Protein AF-A0A354C4L3-F1 (afdb_monomer_lite)

Secondary structure (DSSP, 8-state):
--PPP----TTSTT----HHH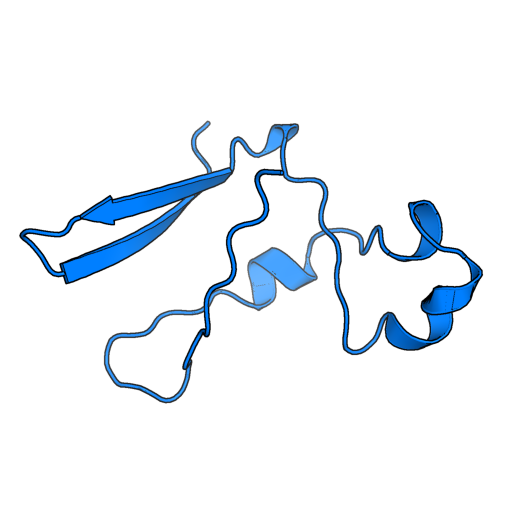HHTS---HHHH-GG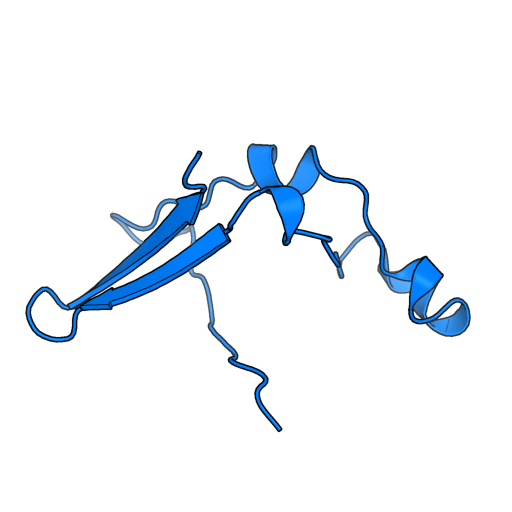GGGGTTT------GGGTEEEEEETTTTEEEEEE--

pLDDT: mean 92.24, std 6.93, range [47.84, 97.81]

Sequence (70 aa):
MDVFYMAVYPDKEEVFFNTAWLESLPNRLADISAQDSHYADVVRVYDVEAKNLKLLSDVVTQQLICFTQP

Radius of gyration: 14.15 Å; chains: 1; bounding box: 37×31×28 Å

Foldseek 3Di:
DDDDDDDQDCPDPPGDDPVVVQVVFDFCPCVVPVPCVVCCVPDGDGDCVVQQWDWDADPVVRDIDIHGDD

Structure (mmCIF, N/CA/C/O backbone):
data_AF-A0A354C4L3-F1
#
_entry.id   AF-A0A354C4L3-F1
#
loop_
_atom_site.group_PDB
_atom_site.id
_atom_site.type_symbol
_atom_site.label_atom_id
_atom_site.label_alt_id
_atom_site.label_comp_id
_atom_site.label_asym_id
_atom_site.label_entity_id
_atom_site.label_seq_id
_atom_site.pdbx_PDB_ins_code
_atom_site.Cartn_x
_atom_site.Cartn_y
_atom_site.Cartn_z
_atom_site.occupancy
_atom_site.B_iso_or_equiv
_atom_site.auth_seq_id
_atom_site.auth_comp_id
_atom_site.auth_asym_id
_atom_site.auth_atom_id
_atom_site.pdbx_PDB_model_num
ATOM 1 N N . MET A 1 1 ? 3.381 7.463 17.914 1.00 47.84 1 MET A N 1
ATOM 2 C CA . MET A 1 1 ? 3.494 6.187 17.172 1.00 47.84 1 MET A CA 1
ATOM 3 C C . MET A 1 1 ? 2.333 6.220 16.215 1.00 47.84 1 MET A C 1
ATOM 5 O O . MET A 1 1 ? 1.216 5.959 16.639 1.00 47.84 1 MET A O 1
ATOM 9 N N . ASP A 1 2 ? 2.584 6.651 14.984 1.00 83.12 2 ASP A N 1
ATOM 10 C CA . ASP A 1 2 ? 1.522 7.207 14.139 1.00 83.12 2 ASP A CA 1
ATOM 11 C C . ASP A 1 2 ? 1.304 6.283 12.939 1.00 83.12 2 ASP A C 1
ATOM 13 O O . ASP A 1 2 ? 1.464 6.666 11.785 1.00 83.12 2 ASP A O 1
ATOM 17 N N . VAL A 1 3 ? 1.012 5.013 13.234 1.00 86.75 3 VAL A N 1
ATOM 18 C CA . VAL A 1 3 ? 0.652 4.019 12.218 1.00 86.75 3 VAL A CA 1
ATOM 19 C C . VAL A 1 3 ? -0.864 3.884 12.204 1.00 86.75 3 VAL A C 1
ATOM 21 O O . VAL A 1 3 ? -1.471 3.515 13.210 1.00 86.75 3 VAL A O 1
ATOM 24 N N . PHE A 1 4 ? -1.469 4.190 11.058 1.00 86.56 4 PHE A N 1
ATOM 25 C CA . PHE A 1 4 ? -2.899 4.026 10.821 1.00 86.56 4 PHE A CA 1
ATOM 26 C C . PHE A 1 4 ? -3.149 2.724 10.060 1.00 86.56 4 PHE A C 1
ATOM 28 O O . PHE A 1 4 ? -2.607 2.520 8.975 1.00 86.56 4 PHE A O 1
ATOM 35 N N . TYR A 1 5 ? -3.980 1.852 10.628 1.00 90.19 5 TYR A N 1
ATOM 36 C CA . TYR A 1 5 ? -4.371 0.592 10.003 1.00 90.19 5 TYR A CA 1
ATOM 37 C C . TYR A 1 5 ? -5.783 0.699 9.445 1.00 90.19 5 TYR A C 1
ATOM 39 O O . TYR A 1 5 ? -6.690 1.196 10.111 1.00 90.19 5 TYR A O 1
ATOM 47 N N . MET A 1 6 ? -5.978 0.175 8.240 1.00 88.06 6 MET A N 1
ATOM 48 C CA . MET A 1 6 ? -7.276 0.135 7.583 1.00 88.06 6 MET A CA 1
ATOM 49 C C . MET A 1 6 ? -7.436 -1.176 6.827 1.00 88.06 6 MET A C 1
ATOM 51 O O . MET A 1 6 ? -6.542 -1.593 6.095 1.00 88.06 6 MET A O 1
ATOM 55 N N . ALA A 1 7 ? -8.599 -1.801 6.979 1.00 91.25 7 ALA A N 1
ATOM 56 C CA . ALA A 1 7 ? -9.004 -2.910 6.132 1.00 91.25 7 ALA A CA 1
ATOM 57 C C . ALA A 1 7 ? -9.656 -2.368 4.853 1.00 91.25 7 ALA 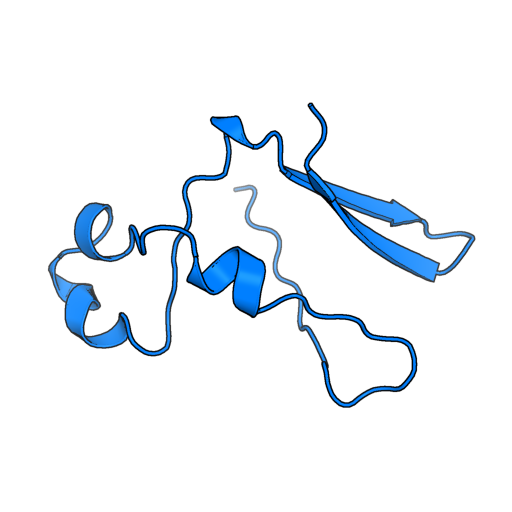A C 1
ATOM 59 O O . ALA A 1 7 ? -10.553 -1.528 4.923 1.00 91.25 7 ALA A O 1
ATOM 60 N N . VAL A 1 8 ? -9.221 -2.867 3.697 1.00 90.69 8 VAL A N 1
ATOM 61 C CA . VAL A 1 8 ? -9.826 -2.579 2.390 1.00 90.69 8 VAL A CA 1
ATOM 62 C C . VAL A 1 8 ? -10.585 -3.823 1.941 1.00 90.69 8 VAL A C 1
ATOM 64 O O . VAL A 1 8 ? -10.062 -4.929 2.045 1.00 90.69 8 VAL A O 1
ATOM 67 N N . TYR A 1 9 ? -11.810 -3.643 1.445 1.00 93.75 9 TYR A N 1
ATOM 68 C CA . TYR A 1 9 ? -12.677 -4.731 0.983 1.00 93.75 9 TYR A CA 1
ATOM 69 C C . TYR A 1 9 ? -13.065 -4.504 -0.487 1.00 93.75 9 TYR A C 1
ATOM 71 O O . TYR A 1 9 ? -14.158 -3.993 -0.730 1.00 93.75 9 TYR A O 1
ATOM 79 N N . PRO A 1 10 ? -12.194 -4.838 -1.462 1.00 92.38 10 PRO A N 1
ATOM 80 C CA . PRO A 1 10 ? -12.434 -4.555 -2.884 1.00 92.38 10 PRO A CA 1
ATOM 81 C C . PRO A 1 10 ? -13.690 -5.221 -3.460 1.00 92.38 10 PRO A C 1
ATOM 83 O O . PRO A 1 10 ? -14.226 -4.749 -4.452 1.00 92.38 10 PRO A O 1
ATOM 86 N N . ASP A 1 11 ? -14.168 -6.298 -2.831 1.00 94.81 11 ASP A N 1
ATOM 87 C CA . ASP A 1 11 ? -15.357 -7.037 -3.273 1.00 94.81 11 ASP A CA 1
ATOM 88 C C . ASP A 1 11 ? -16.685 -6.377 -2.859 1.00 94.81 11 ASP A C 1
ATOM 90 O O . ASP A 1 11 ? -17.756 -6.849 -3.239 1.00 94.81 11 ASP A O 1
ATOM 94 N N . LYS A 1 12 ? -16.651 -5.317 -2.040 1.00 94.81 12 LYS A N 1
ATOM 95 C CA . LYS A 1 12 ? -17.861 -4.575 -1.664 1.00 94.81 12 LYS A CA 1
ATOM 96 C C . LYS A 1 12 ? -18.244 -3.591 -2.764 1.00 94.81 12 LYS A C 1
ATOM 98 O O . LYS A 1 12 ? -17.383 -2.930 -3.340 1.00 94.81 12 LYS A O 1
ATOM 103 N N . GLU A 1 13 ? -19.548 -3.451 -2.996 1.00 94.19 13 GLU A N 1
ATOM 104 C CA . GLU A 1 13 ? -20.074 -2.411 -3.882 1.00 94.19 13 GLU A CA 1
ATOM 105 C C . GLU A 1 13 ? -19.542 -1.030 -3.469 1.00 94.19 13 GLU A C 1
ATOM 107 O O . GLU A 1 13 ? -19.372 -0.743 -2.284 1.00 94.19 13 GLU A O 1
ATOM 112 N N . GLU A 1 14 ? -19.237 -0.202 -4.471 1.00 91.62 14 GLU A N 1
ATOM 113 C CA . GLU A 1 14 ? -18.709 1.163 -4.314 1.00 91.62 14 GLU A CA 1
ATOM 114 C C . GLU A 1 14 ? -17.321 1.279 -3.647 1.00 91.62 14 GLU A C 1
ATOM 116 O O . GLU A 1 14 ? -16.847 2.390 -3.399 1.00 91.62 14 GLU A O 1
ATOM 121 N N . VAL A 1 15 ? -16.605 0.167 -3.425 1.00 94.44 15 VAL A N 1
ATOM 122 C CA . VAL A 1 15 ? -15.195 0.190 -3.009 1.00 94.44 15 VAL A CA 1
ATOM 123 C C . VAL A 1 15 ? -14.284 0.084 -4.228 1.00 94.44 15 VAL A C 1
ATOM 125 O O . VAL A 1 15 ? -14.154 -0.964 -4.854 1.00 94.44 15 VAL A O 1
ATOM 128 N N . PHE A 1 16 ? -13.586 1.174 -4.536 1.00 93.75 16 PHE A N 1
ATOM 129 C CA . PHE A 1 16 ? -12.609 1.214 -5.620 1.00 93.75 16 PHE A CA 1
ATOM 130 C C . PHE A 1 16 ? -11.194 1.106 -5.062 1.00 93.75 16 PHE A C 1
ATOM 132 O O . PHE A 1 16 ? -10.739 1.979 -4.323 1.00 93.75 16 PHE A O 1
ATOM 139 N N . PHE A 1 17 ? -10.472 0.053 -5.450 1.00 93.50 17 PHE A N 1
ATOM 140 C CA . PHE A 1 17 ? -9.077 -0.130 -5.066 1.00 93.50 17 PHE A CA 1
ATOM 141 C C . PHE A 1 17 ? -8.175 -0.208 -6.299 1.00 93.50 17 PHE A C 1
ATOM 143 O O . PHE A 1 17 ? -8.143 -1.213 -7.003 1.00 93.50 17 PHE A O 1
ATOM 150 N N . ASN A 1 18 ? -7.446 0.879 -6.575 1.00 92.50 18 ASN A N 1
ATOM 151 C CA . ASN A 1 18 ? -6.560 0.984 -7.736 1.00 92.50 18 ASN A CA 1
ATOM 152 C C . ASN A 1 18 ? -5.224 0.265 -7.481 1.00 92.50 18 ASN A C 1
ATOM 154 O O . ASN A 1 18 ? -4.186 0.895 -7.256 1.00 92.50 18 ASN A O 1
ATOM 158 N N . THR A 1 19 ? -5.266 -1.067 -7.496 1.00 91.25 19 THR A N 1
ATOM 159 C CA . THR A 1 19 ? -4.090 -1.924 -7.299 1.00 91.25 19 THR A CA 1
ATOM 160 C C . THR A 1 19 ? -3.027 -1.679 -8.359 1.00 91.25 19 THR A C 1
ATOM 162 O O . THR A 1 19 ? -1.860 -1.560 -8.010 1.00 91.25 19 THR A O 1
ATOM 165 N N . ALA A 1 20 ? -3.421 -1.498 -9.623 1.00 94.06 20 ALA A N 1
ATOM 166 C CA . ALA A 1 20 ? -2.494 -1.270 -10.730 1.00 94.06 20 ALA A CA 1
ATOM 167 C C . ALA A 1 20 ? -1.584 -0.049 -10.503 1.00 94.06 20 ALA A C 1
ATOM 169 O O . ALA A 1 20 ? -0.393 -0.095 -10.808 1.00 94.06 20 ALA A O 1
ATOM 170 N N . TRP A 1 21 ? -2.118 1.037 -9.930 1.00 92.88 21 TRP A N 1
ATOM 171 C CA . TRP A 1 21 ? -1.302 2.199 -9.573 1.00 92.88 21 TRP A CA 1
ATOM 172 C C . TRP A 1 21 ? -0.283 1.872 -8.476 1.00 92.88 21 TRP A C 1
ATOM 174 O O . TRP A 1 21 ? 0.894 2.196 -8.633 1.00 92.88 21 TRP A O 1
ATOM 184 N N . LEU A 1 22 ? -0.701 1.193 -7.402 1.00 92.00 22 LEU A N 1
ATOM 185 C CA . LEU A 1 22 ? 0.205 0.775 -6.325 1.00 92.00 22 LEU A CA 1
ATOM 186 C C . LEU A 1 22 ? 1.285 -0.180 -6.846 1.00 92.00 22 LEU A C 1
ATOM 188 O O . LEU A 1 22 ? 2.463 0.007 -6.568 1.00 92.00 22 LEU A O 1
ATOM 192 N N . GLU A 1 23 ? 0.903 -1.162 -7.657 1.00 93.00 23 GLU A N 1
ATOM 193 C CA . GLU A 1 23 ? 1.811 -2.156 -8.232 1.00 93.00 23 GLU A CA 1
ATOM 194 C C . GLU A 1 23 ? 2.821 -1.560 -9.217 1.00 93.00 23 GLU A C 1
ATOM 196 O O . GLU A 1 23 ? 3.882 -2.150 -9.416 1.00 93.00 23 GLU A O 1
ATOM 201 N N . SER A 1 24 ? 2.525 -0.392 -9.798 1.00 93.94 24 SER A N 1
ATOM 202 C CA . SER A 1 24 ? 3.466 0.342 -10.653 1.00 93.94 24 SER A CA 1
ATOM 203 C C . SER A 1 24 ? 4.630 0.976 -9.880 1.00 93.94 24 SER A C 1
ATOM 205 O O . SER A 1 24 ? 5.644 1.339 -10.480 1.00 93.94 24 SER A O 1
ATOM 207 N N . LEU A 1 25 ? 4.498 1.122 -8.557 1.00 94.62 25 LEU A N 1
ATOM 208 C CA . LEU A 1 25 ? 5.527 1.687 -7.692 1.00 94.62 25 LEU A CA 1
ATOM 209 C C . LEU A 1 25 ? 6.527 0.605 -7.248 1.00 94.62 25 LEU A C 1
ATOM 211 O O . LEU A 1 25 ? 6.150 -0.554 -7.048 1.00 94.62 25 LEU A O 1
ATOM 215 N N . PRO A 1 26 ? 7.807 0.964 -7.036 1.00 96.00 26 PRO A N 1
ATOM 216 C CA . PRO A 1 26 ? 8.794 0.015 -6.538 1.00 96.00 26 PRO A CA 1
ATOM 217 C C . PRO A 1 26 ? 8.440 -0.450 -5.119 1.00 96.00 26 PRO A C 1
ATOM 219 O O . PRO A 1 26 ? 8.132 0.370 -4.253 1.00 96.00 26 PRO A O 1
ATOM 222 N N . ASN A 1 27 ? 8.534 -1.760 -4.868 1.00 97.31 27 ASN A N 1
ATOM 223 C CA . ASN A 1 27 ? 8.412 -2.312 -3.519 1.00 97.31 27 ASN A CA 1
ATOM 224 C C . ASN A 1 27 ? 9.711 -2.070 -2.732 1.00 97.31 27 ASN A C 1
ATOM 226 O O . ASN A 1 27 ? 10.755 -2.633 -3.050 1.00 97.31 27 ASN A O 1
ATOM 230 N N . ARG A 1 28 ? 9.626 -1.246 -1.688 1.00 96.94 28 ARG A N 1
ATOM 231 C CA . ARG A 1 28 ? 10.713 -0.825 -0.795 1.00 96.94 28 ARG A CA 1
ATOM 232 C C . ARG A 1 28 ? 10.893 -1.727 0.430 1.00 96.94 28 ARG A C 1
ATOM 234 O O . ARG A 1 28 ? 11.684 -1.393 1.305 1.00 96.94 28 ARG A O 1
ATOM 241 N N . LEU A 1 29 ? 10.178 -2.853 0.528 1.00 97.75 29 LEU A N 1
ATOM 242 C CA . LEU A 1 29 ? 10.240 -3.738 1.701 1.00 97.75 29 LEU A CA 1
ATOM 243 C C . LEU A 1 29 ? 11.680 -4.138 2.061 1.00 97.75 29 LEU A C 1
ATOM 245 O O . LEU A 1 29 ? 12.079 -4.012 3.216 1.00 97.75 29 LEU A O 1
ATOM 249 N N . ALA A 1 30 ? 12.469 -4.557 1.068 1.00 97.06 30 ALA A N 1
ATOM 250 C CA . ALA A 1 30 ? 13.849 -4.994 1.277 1.00 97.06 30 ALA A CA 1
ATOM 251 C C . ALA A 1 30 ? 14.788 -3.862 1.739 1.00 97.06 30 ALA A C 1
ATOM 253 O O . ALA A 1 30 ? 15.775 -4.141 2.418 1.00 97.06 30 ALA A O 1
ATOM 254 N N . ASP A 1 31 ? 14.462 -2.604 1.421 1.00 96.81 31 ASP A N 1
ATOM 255 C CA . ASP A 1 31 ? 15.234 -1.433 1.856 1.00 96.81 31 ASP A CA 1
ATOM 256 C C . ASP A 1 31 ? 15.043 -1.164 3.360 1.00 96.81 31 ASP A C 1
ATOM 258 O O . ASP A 1 31 ? 15.920 -0.599 4.011 1.00 96.81 31 ASP A O 1
ATOM 262 N N . ILE A 1 32 ? 13.902 -1.585 3.920 1.00 95.12 32 ILE A N 1
ATOM 263 C CA . ILE A 1 32 ? 13.565 -1.441 5.344 1.00 95.12 32 ILE A CA 1
ATOM 264 C C . ILE A 1 32 ? 13.997 -2.678 6.135 1.00 95.12 32 ILE A C 1
ATOM 266 O O . ILE A 1 32 ? 14.538 -2.553 7.232 1.00 95.12 32 ILE A O 1
ATOM 270 N N . SER A 1 33 ? 13.759 -3.872 5.588 1.00 96.50 33 SER A N 1
ATOM 271 C CA . SER A 1 33 ? 14.134 -5.143 6.203 1.00 96.50 33 SER A CA 1
ATOM 272 C C . SER A 1 33 ? 14.531 -6.160 5.139 1.00 96.50 33 SER A C 1
ATOM 274 O O . SER A 1 33 ? 13.693 -6.771 4.475 1.00 96.50 33 SER A O 1
ATOM 276 N N . ALA A 1 34 ? 15.838 -6.387 5.004 1.00 96.12 34 ALA A N 1
ATOM 277 C CA . ALA A 1 34 ? 16.364 -7.406 4.100 1.00 96.12 34 ALA A CA 1
ATOM 278 C C . ALA A 1 34 ? 15.921 -8.826 4.508 1.00 96.12 34 ALA A C 1
ATOM 280 O O . ALA A 1 34 ? 15.694 -9.674 3.644 1.00 96.12 34 ALA A O 1
ATOM 281 N N . GLN A 1 35 ? 15.764 -9.075 5.815 1.00 97.81 35 GLN A N 1
ATOM 282 C CA . GLN A 1 35 ? 15.318 -10.364 6.351 1.00 97.81 35 GLN A CA 1
ATOM 283 C C . GLN A 1 35 ? 13.880 -10.701 5.940 1.00 97.81 35 GLN A C 1
ATOM 285 O O . GLN A 1 35 ? 13.577 -11.875 5.767 1.00 97.81 35 GLN A O 1
ATOM 290 N N . ASP A 1 36 ? 13.024 -9.695 5.756 1.00 97.75 36 ASP A N 1
ATOM 291 C CA . ASP A 1 36 ? 11.613 -9.874 5.394 1.00 97.75 36 ASP A CA 1
ATOM 292 C C . ASP A 1 36 ? 11.369 -9.837 3.878 1.00 97.75 36 ASP A C 1
ATOM 294 O O . ASP A 1 36 ? 10.226 -9.869 3.424 1.00 97.75 36 ASP A O 1
ATOM 298 N N . SER A 1 37 ? 12.433 -9.786 3.070 1.00 96.31 37 SER A N 1
ATOM 299 C CA . SER A 1 37 ? 12.343 -9.699 1.607 1.00 96.31 37 SER A CA 1
ATOM 300 C C . SER A 1 37 ? 11.572 -10.857 0.962 1.00 96.31 37 SER A C 1
ATOM 302 O O . SER A 1 37 ? 10.964 -10.669 -0.090 1.00 96.31 37 SER A O 1
ATOM 304 N N . HIS A 1 38 ? 11.513 -12.030 1.601 1.00 96.75 38 HIS A N 1
ATOM 305 C CA . HIS A 1 38 ? 10.712 -13.167 1.130 1.00 96.75 38 HIS A CA 1
ATOM 306 C C . HIS A 1 38 ? 9.198 -12.924 1.199 1.00 96.75 38 HIS A C 1
ATOM 308 O O . HIS A 1 38 ? 8.444 -13.685 0.601 1.00 96.75 38 HIS A O 1
ATOM 314 N N . TYR A 1 39 ? 8.736 -11.872 1.883 1.00 97.75 39 TYR A N 1
ATOM 315 C CA . TYR A 1 39 ? 7.334 -11.451 1.872 1.00 97.75 39 TYR A CA 1
ATOM 316 C C . TYR A 1 39 ? 7.003 -10.448 0.761 1.00 97.75 39 TYR A C 1
ATOM 318 O O . TYR A 1 39 ? 5.863 -9.996 0.699 1.00 97.75 39 TYR A O 1
ATOM 326 N N . ALA A 1 40 ? 7.941 -10.091 -0.124 1.00 96.19 40 ALA A N 1
ATOM 327 C CA . ALA A 1 40 ? 7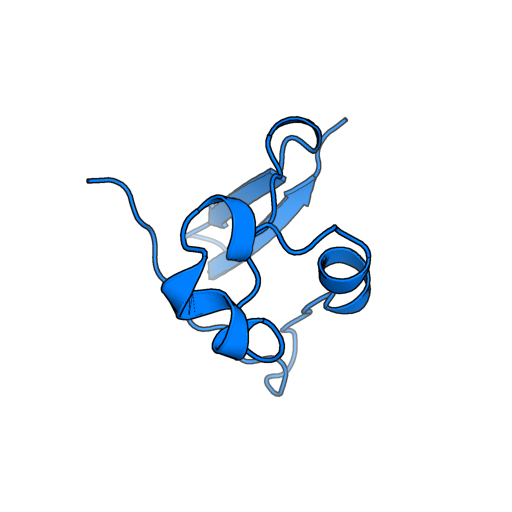.741 -9.037 -1.127 1.00 96.19 40 ALA A CA 1
ATOM 328 C C . ALA A 1 40 ? 6.557 -9.276 -2.090 1.00 96.19 40 ALA A C 1
ATOM 330 O O . ALA A 1 40 ? 6.041 -8.314 -2.668 1.00 96.19 40 ALA A O 1
ATOM 331 N N . ASP A 1 41 ? 6.103 -10.524 -2.230 1.00 95.31 41 ASP A N 1
ATOM 332 C CA . ASP A 1 41 ? 4.937 -10.886 -3.043 1.00 95.31 41 ASP A CA 1
ATOM 333 C C . ASP A 1 41 ? 3.596 -10.524 -2.379 1.00 95.31 41 ASP A C 1
ATOM 335 O O . ASP A 1 41 ? 2.600 -10.321 -3.073 1.00 95.31 41 ASP A O 1
ATOM 339 N N . VAL A 1 42 ? 3.558 -10.408 -1.045 1.00 95.38 42 VAL A N 1
ATOM 340 C CA . VAL A 1 42 ? 2.330 -10.173 -0.257 1.00 95.38 42 VAL A CA 1
ATOM 341 C C . VAL A 1 42 ? 2.378 -8.903 0.594 1.00 95.38 42 VAL A C 1
ATOM 343 O O . VAL A 1 42 ? 1.339 -8.322 0.895 1.00 95.38 42 VAL A O 1
ATOM 346 N N . VAL A 1 43 ? 3.574 -8.438 0.955 1.00 96.00 43 VAL A N 1
ATOM 347 C CA . VAL A 1 43 ? 3.817 -7.180 1.660 1.00 96.00 43 VAL A CA 1
ATOM 348 C C . VAL A 1 43 ? 4.522 -6.226 0.710 1.00 96.00 43 VAL A C 1
ATOM 350 O O . VAL A 1 43 ? 5.620 -6.486 0.213 1.00 96.00 43 VAL A O 1
ATOM 353 N N . ARG A 1 44 ? 3.887 -5.081 0.475 1.00 95.50 44 ARG A N 1
ATOM 354 C CA . ARG A 1 44 ? 4.436 -4.010 -0.350 1.00 95.50 44 ARG A CA 1
ATOM 355 C C . ARG A 1 44 ? 4.630 -2.772 0.509 1.00 95.50 44 ARG A C 1
ATOM 357 O O . ARG A 1 44 ? 3.720 -2.381 1.237 1.00 95.50 44 ARG A O 1
ATOM 364 N N . VAL A 1 45 ? 5.798 -2.150 0.402 1.00 96.00 45 VAL A N 1
ATOM 365 C CA . VAL A 1 45 ? 6.061 -0.838 0.998 1.00 96.00 45 VAL A CA 1
ATOM 366 C C . VAL A 1 45 ? 6.364 0.142 -0.118 1.00 96.00 45 VAL A C 1
ATOM 368 O O . VAL A 1 45 ? 7.203 -0.136 -0.968 1.00 96.00 45 VAL A O 1
ATOM 371 N N . TYR A 1 46 ? 5.68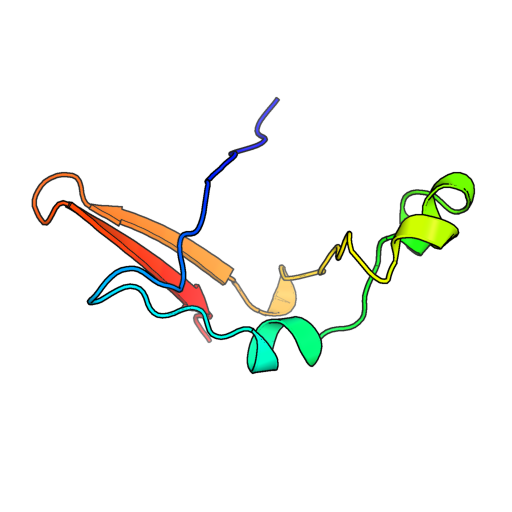5 1.281 -0.125 1.00 95.38 46 TYR A N 1
ATOM 372 C CA . TYR A 1 46 ? 5.837 2.289 -1.165 1.00 95.38 46 TYR A CA 1
ATOM 373 C C . TYR A 1 46 ? 6.317 3.596 -0.554 1.00 95.38 46 TYR A C 1
ATOM 375 O O . TYR A 1 46 ? 5.772 4.056 0.449 1.00 95.38 46 TYR A O 1
ATOM 383 N N . ASP A 1 47 ? 7.303 4.212 -1.195 1.00 94.19 47 ASP A N 1
ATOM 384 C CA . ASP A 1 47 ? 7.631 5.609 -0.942 1.00 94.19 47 ASP A CA 1
ATOM 385 C C . ASP A 1 47 ? 6.661 6.493 -1.736 1.00 94.19 47 ASP A C 1
ATOM 387 O O . ASP A 1 47 ? 6.643 6.490 -2.972 1.00 94.19 47 ASP A O 1
ATOM 391 N N . VAL A 1 48 ? 5.811 7.212 -1.006 1.00 93.00 4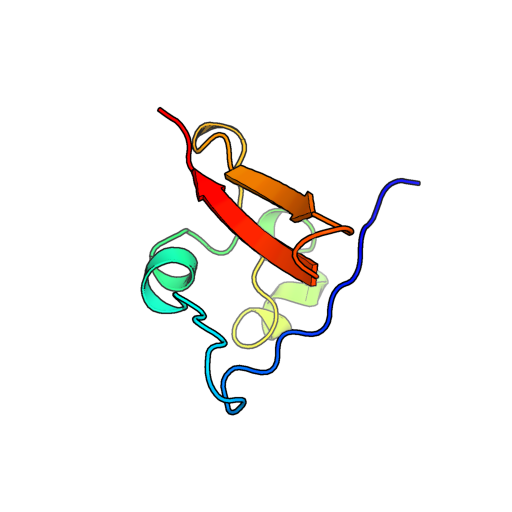8 VAL A N 1
ATOM 392 C CA . VAL A 1 48 ? 4.729 8.038 -1.556 1.00 93.00 48 VAL A CA 1
ATOM 393 C C . VAL A 1 48 ? 4.900 9.523 -1.241 1.00 93.00 48 VAL A C 1
ATOM 395 O O . VAL A 1 48 ? 4.015 10.313 -1.572 1.00 93.00 48 VAL A O 1
ATOM 398 N N . GLU A 1 49 ? 6.031 9.926 -0.650 1.00 91.25 49 GLU A N 1
ATOM 399 C CA . GLU A 1 49 ? 6.281 11.314 -0.242 1.00 91.25 49 GLU A CA 1
ATOM 400 C C . GLU A 1 49 ? 6.213 12.255 -1.452 1.00 91.25 49 GLU A C 1
ATOM 402 O O . GLU A 1 49 ? 5.399 13.177 -1.493 1.00 91.25 49 GLU A O 1
ATOM 407 N N . ALA A 1 50 ? 6.958 11.932 -2.512 1.00 92.00 50 ALA A N 1
ATOM 408 C CA . ALA A 1 50 ? 6.967 12.703 -3.757 1.00 92.00 50 ALA A CA 1
ATOM 409 C C . ALA A 1 50 ? 5.641 12.648 -4.542 1.00 92.00 50 ALA A C 1
ATOM 411 O O . ALA A 1 50 ? 5.464 13.391 -5.504 1.00 92.00 50 ALA A O 1
ATOM 412 N N . LYS A 1 51 ? 4.724 11.738 -4.190 1.00 91.12 51 LYS A N 1
ATOM 413 C CA . LYS A 1 51 ? 3.383 11.642 -4.793 1.00 91.12 51 LYS A CA 1
ATOM 414 C C . LYS A 1 51 ? 2.337 12.431 -4.008 1.00 91.12 51 LYS A C 1
ATOM 416 O O . LYS A 1 51 ? 1.196 12.507 -4.460 1.00 91.12 51 LYS A O 1
ATOM 421 N N . ASN A 1 52 ? 2.711 12.975 -2.844 1.00 93.75 52 ASN A N 1
ATOM 422 C CA . ASN A 1 52 ? 1.830 13.714 -1.946 1.00 93.75 52 ASN A CA 1
ATOM 423 C C . ASN A 1 52 ? 0.504 12.964 -1.714 1.00 93.75 52 ASN A C 1
ATOM 425 O O . ASN A 1 52 ? -0.582 13.535 -1.822 1.00 93.75 52 ASN A O 1
ATOM 429 N N . LEU A 1 53 ? 0.603 11.651 -1.464 1.00 93.19 53 LEU A N 1
ATOM 430 C CA . LEU A 1 53 ? -0.558 10.793 -1.249 1.00 93.19 53 LEU A CA 1
ATOM 431 C C . LEU A 1 53 ? -1.287 11.233 0.025 1.00 93.19 53 LEU A C 1
ATOM 433 O O . LEU A 1 53 ? -0.680 11.371 1.090 1.00 93.19 53 LEU A O 1
ATOM 437 N N . LYS A 1 54 ? -2.593 11.459 -0.087 1.00 92.75 54 LYS A N 1
ATOM 438 C CA . LYS A 1 54 ? -3.469 11.855 1.012 1.00 92.75 54 LYS A CA 1
ATOM 439 C C . LYS A 1 54 ? -4.504 10.782 1.267 1.00 92.75 54 LYS A C 1
ATOM 441 O O . LYS A 1 54 ? -5.060 10.212 0.333 1.00 92.75 54 LYS A O 1
ATOM 446 N N . LEU A 1 55 ? -4.790 10.586 2.547 1.00 91.75 55 LEU A N 1
ATOM 447 C CA . LEU A 1 55 ? -5.939 9.840 3.025 1.00 91.75 55 LEU A CA 1
ATOM 448 C C . LEU A 1 55 ? -6.880 10.837 3.699 1.00 91.75 55 LEU A C 1
ATOM 450 O O . LEU A 1 55 ? -6.510 11.455 4.698 1.00 91.75 55 LEU A O 1
ATOM 454 N N . LEU A 1 56 ? -8.068 11.023 3.137 1.00 92.44 56 LEU A N 1
ATOM 455 C CA . LEU A 1 56 ? -9.125 11.837 3.726 1.00 92.44 56 LEU A CA 1
ATOM 456 C C . LEU A 1 56 ? -10.243 10.923 4.202 1.00 92.44 56 LEU A C 1
ATOM 458 O O . LEU A 1 56 ? -10.680 10.042 3.468 1.00 92.44 56 LEU A O 1
ATOM 462 N N . SER A 1 57 ? -10.703 11.160 5.425 1.00 91.38 57 SER A N 1
ATOM 463 C CA . SER A 1 57 ? -11.882 10.516 5.991 1.00 91.38 57 SER A CA 1
ATOM 464 C C . SER A 1 57 ? -12.898 11.600 6.311 1.00 91.38 57 SER A C 1
ATOM 466 O O . SER A 1 57 ? -12.594 12.533 7.057 1.00 91.38 57 SER A O 1
ATOM 468 N N . ASP A 1 58 ? -14.081 11.491 5.722 1.00 90.69 58 ASP A N 1
ATOM 469 C CA . ASP A 1 58 ? -15.213 12.361 5.992 1.00 90.69 58 ASP A CA 1
ATOM 470 C C . ASP A 1 58 ? -16.269 11.571 6.769 1.00 90.69 58 ASP A C 1
ATOM 472 O O . ASP A 1 58 ? -16.918 10.659 6.259 1.00 90.69 58 ASP A O 1
ATOM 476 N N . VAL A 1 59 ? -16.437 11.940 8.037 1.00 88.69 59 VAL A N 1
ATOM 477 C CA . VAL A 1 59 ? -17.387 11.300 8.954 1.00 88.69 59 VAL A CA 1
ATOM 478 C C . VAL A 1 59 ? -18.845 11.633 8.639 1.00 88.69 59 VAL A C 1
ATOM 480 O O . VAL A 1 59 ? -19.733 10.900 9.067 1.00 88.69 59 VAL A O 1
ATOM 483 N N . VAL A 1 60 ? -19.102 12.724 7.913 1.00 93.19 60 VAL A N 1
ATOM 484 C CA . VAL A 1 60 ? -20.453 13.161 7.543 1.00 93.19 60 VAL A CA 1
ATOM 485 C C . VAL A 1 60 ? -20.943 12.359 6.345 1.00 93.19 60 VAL A C 1
ATOM 487 O O . VAL A 1 60 ? -22.041 11.809 6.391 1.00 93.19 60 VAL A O 1
ATOM 490 N N . THR A 1 61 ? -20.126 12.254 5.295 1.00 92.81 61 THR A N 1
ATOM 491 C CA . THR A 1 61 ? -20.453 11.450 4.103 1.00 92.81 61 THR A CA 1
ATOM 492 C C . THR A 1 61 ? -20.119 9.966 4.264 1.00 92.81 61 THR A C 1
ATOM 494 O O . THR A 1 61 ? -20.526 9.164 3.430 1.00 92.81 61 THR A O 1
ATOM 497 N N . GLN A 1 62 ? -19.424 9.589 5.345 1.00 90.00 62 GLN A N 1
ATOM 498 C CA . GLN A 1 62 ? -18.925 8.232 5.604 1.00 90.00 62 GLN A CA 1
ATOM 499 C C . GLN A 1 62 ? -18.017 7.712 4.483 1.00 90.00 62 GLN A C 1
ATOM 501 O O . GLN A 1 62 ? -17.985 6.518 4.185 1.00 90.00 62 GLN A O 1
ATOM 506 N N . GLN A 1 63 ? -17.261 8.622 3.868 1.00 91.44 63 GLN A N 1
ATOM 507 C CA . GLN A 1 63 ? -16.354 8.314 2.773 1.00 91.44 63 GLN A CA 1
ATOM 508 C C . GLN A 1 63 ? -14.906 8.368 3.231 1.00 91.44 63 GLN A C 1
ATOM 510 O O . GLN A 1 63 ? -14.496 9.236 4.003 1.00 91.44 63 GLN A O 1
ATOM 515 N N . LEU A 1 64 ? -14.115 7.450 2.690 1.00 92.12 64 LEU A N 1
ATOM 516 C CA . LEU A 1 64 ? -12.670 7.479 2.798 1.00 92.12 64 LEU A CA 1
ATOM 517 C C . LEU A 1 64 ? -12.080 7.501 1.394 1.00 92.12 64 LEU A C 1
ATOM 519 O O . LEU A 1 64 ? -12.366 6.631 0.574 1.00 92.12 64 LEU A O 1
ATOM 523 N N . ILE A 1 65 ? -11.264 8.514 1.122 1.00 93.56 65 ILE A N 1
ATOM 524 C CA . ILE A 1 65 ? -10.707 8.777 -0.201 1.00 93.56 65 ILE A CA 1
ATOM 525 C C . ILE A 1 65 ? -9.187 8.813 -0.087 1.00 93.56 65 ILE A C 1
ATOM 527 O O . ILE A 1 65 ? -8.625 9.526 0.746 1.00 93.56 65 ILE A O 1
ATOM 531 N N . CYS A 1 66 ? -8.525 8.046 -0.950 1.00 93.38 66 CYS A N 1
ATOM 532 C CA . CYS A 1 66 ? -7.078 8.051 -1.109 1.00 93.38 66 CYS A CA 1
ATOM 533 C C . CYS A 1 66 ? -6.730 8.627 -2.484 1.00 93.38 66 CYS A C 1
ATOM 535 O O . CYS A 1 66 ? -7.213 8.122 -3.498 1.00 93.38 66 CYS A O 1
ATOM 537 N N . PHE A 1 67 ? -5.929 9.689 -2.534 1.00 94.06 67 PHE A N 1
ATOM 538 C CA . PHE A 1 67 ? -5.585 10.361 -3.789 1.00 94.06 67 PHE A CA 1
ATOM 539 C C . PHE A 1 67 ? -4.223 11.046 -3.715 1.00 94.06 67 PHE A C 1
ATOM 541 O O . PHE A 1 67 ? -3.752 11.428 -2.646 1.00 94.06 67 PHE A O 1
ATOM 548 N N . THR A 1 68 ? -3.588 11.211 -4.870 1.00 92.56 68 THR A N 1
ATOM 549 C CA . THR A 1 68 ? -2.375 12.019 -5.026 1.00 92.56 68 THR A CA 1
ATOM 550 C C . THR A 1 68 ? -2.749 13.441 -5.410 1.00 92.56 68 THR A C 1
ATOM 552 O O . THR A 1 68 ? -3.663 13.636 -6.214 1.00 92.56 68 THR A O 1
ATOM 555 N N . GLN A 1 69 ? -2.010 14.423 -4.909 1.00 83.81 69 GLN A N 1
ATOM 556 C CA . GLN A 1 69 ? -2.167 15.818 -5.303 1.00 83.81 69 GLN A CA 1
ATOM 557 C C . GLN A 1 69 ? -0.871 16.309 -5.971 1.00 83.81 69 GLN A C 1
ATOM 559 O O . GLN A 1 69 ? 0.195 16.072 -5.403 1.00 83.81 69 GLN A O 1
ATOM 564 N N . PRO A 1 70 ? -0.937 16.938 -7.158 1.00 66.19 70 PRO A N 1
ATOM 565 C CA . PRO A 1 70 ? 0.232 17.554 -7.782 1.00 66.19 70 PRO A CA 1
ATOM 566 C C . PRO A 1 70 ? 0.808 18.706 -6.949 1.00 66.19 70 PRO A C 1
ATOM 568 O O . PRO A 1 70 ? 0.052 19.312 -6.151 1.00 66.19 70 PRO A O 1
#